Protein AF-A0A7S3FWK4-F1 (afdb_monomer)

pLDDT: mean 79.36, std 15.6, range [48.91, 96.75]

Secondary structure (DSSP, 8-state):
--HHHHHHHHHHHHHHHHHH----GGGGS-GGGGGGS---SS--SSPP-PPP--PPPP--TT-----GGGTTPPP-HHHHHHHHHHHHHTT-HHHHHHHHHH---S-SS---S-SHHHHHHHHHHHHHHHHHHHHHHHHHHHH--HHHHHHT--

Sequence (154 aa):
MQAINTSKKQIVQVGVRTFSSQNTLLGSINPERNHQLRVMSTPTWPVPYYQRQFKHPVNSGDIYKGNLEHIAEPCTDLNAIVAKENLREQGLGYVVEAVENHADTKTFCTSFADSSMFTSAYTEDLLDCLSVAFEQNRRVMSQFDLADVLKTSH

Nearest PDB structures (foldseek):
  6ynz-assembly1_S  TM=7.161E-01  e=5.013E-06  Tetrahymena thermophila
  6ynx-assembly1_s  TM=6.620E-01  e=3.392E-04  Tetrahymena thermophila

Foldseek 3Di:
DPPVVVVVVVVVVVVVVVVVPPPDPVVVPDPVVLQVVDDDPDPDPPDDSHDDDDDDDDPCPPDCPDDPVCPPDDDDVVNLVVVQVVCVVVVNNVVVVCCVPPNPDPDSSDDDPDCPVVVVVVVVVVVVVVVVVVVVVVVVCVVDDPVVVVVVPD

Solvent-accessible surface area (backbone atoms only — not comparable to full-atom values): 10134 Å² total; per-residue (Å²): 134,70,72,67,63,55,54,55,53,51,53,53,55,49,52,59,50,55,72,75,56,74,74,49,87,78,55,77,74,47,75,75,57,50,60,74,68,52,81,75,96,62,102,61,82,86,68,78,51,80,66,84,86,74,78,80,81,74,88,56,86,84,61,87,80,76,70,78,81,67,65,88,59,77,94,47,68,67,56,47,54,52,49,51,54,53,35,41,74,72,68,46,40,66,57,53,52,46,49,73,75,69,49,97,64,96,58,80,77,73,81,80,92,70,61,61,72,59,51,51,55,53,52,53,58,52,56,64,58,60,51,54,62,55,52,51,52,53,50,50,60,71,74,50,58,69,73,65,64,63,68,73,76,118

Structure (mmCIF, N/CA/C/O backbone):
data_AF-A0A7S3FWK4-F1
#
_entry.id   AF-A0A7S3FWK4-F1
#
loop_
_atom_site.group_PDB
_atom_site.id
_atom_site.type_symbol
_atom_site.label_atom_id
_atom_site.label_alt_id
_atom_site.label_comp_id
_atom_site.label_asym_id
_atom_site.label_entity_id
_atom_site.label_seq_id
_atom_site.pdbx_PDB_ins_code
_atom_site.Cartn_x
_atom_site.Cartn_y
_atom_site.Cartn_z
_atom_site.occupancy
_atom_site.B_iso_or_equiv
_atom_site.auth_seq_id
_atom_site.auth_comp_id
_atom_site.auth_asym_id
_atom_site.auth_atom_id
_atom_site.pdbx_PDB_model_num
ATOM 1 N N . MET A 1 1 ? 2.147 -54.983 -40.171 1.00 49.56 1 MET A N 1
ATOM 2 C CA . MET A 1 1 ? 1.450 -53.837 -40.812 1.00 49.56 1 MET A CA 1
ATOM 3 C C . MET A 1 1 ? 1.625 -52.479 -40.103 1.00 49.56 1 MET A C 1
ATOM 5 O O . MET A 1 1 ? 1.077 -51.505 -40.596 1.00 49.56 1 MET A O 1
ATOM 9 N N . GLN A 1 2 ? 2.407 -52.340 -39.018 1.00 49.19 2 GLN A N 1
ATOM 10 C CA . GLN A 1 2 ? 2.585 -51.039 -38.332 1.00 49.19 2 GLN A CA 1
ATOM 11 C C . GLN A 1 2 ? 3.795 -50.200 -38.804 1.00 49.19 2 GLN A C 1
ATOM 13 O O . GLN A 1 2 ? 3.745 -48.981 -38.699 1.00 49.19 2 GLN A O 1
ATOM 18 N N . ALA A 1 3 ? 4.839 -50.795 -39.397 1.00 50.34 3 ALA A N 1
ATOM 19 C CA . ALA A 1 3 ? 6.062 -50.066 -39.780 1.00 50.34 3 ALA A CA 1
ATOM 20 C C . ALA A 1 3 ? 5.910 -49.133 -41.006 1.00 50.34 3 ALA A C 1
ATOM 22 O O . ALA A 1 3 ? 6.603 -48.124 -41.119 1.00 50.34 3 ALA A O 1
ATOM 23 N N . ILE A 1 4 ? 4.975 -49.432 -41.915 1.00 52.12 4 ILE A N 1
ATOM 24 C CA . ILE A 1 4 ? 4.776 -48.665 -43.161 1.00 52.12 4 ILE A CA 1
ATOM 25 C C . ILE A 1 4 ? 4.111 -47.303 -42.884 1.00 52.12 4 ILE A C 1
ATOM 27 O O . ILE A 1 4 ? 4.393 -46.316 -43.565 1.00 52.12 4 ILE A O 1
ATOM 31 N N . ASN A 1 5 ? 3.266 -47.217 -41.852 1.00 54.19 5 ASN A N 1
ATOM 32 C CA . ASN A 1 5 ? 2.547 -45.985 -41.518 1.00 54.19 5 ASN A CA 1
ATOM 33 C C . ASN A 1 5 ? 3.433 -44.944 -40.810 1.00 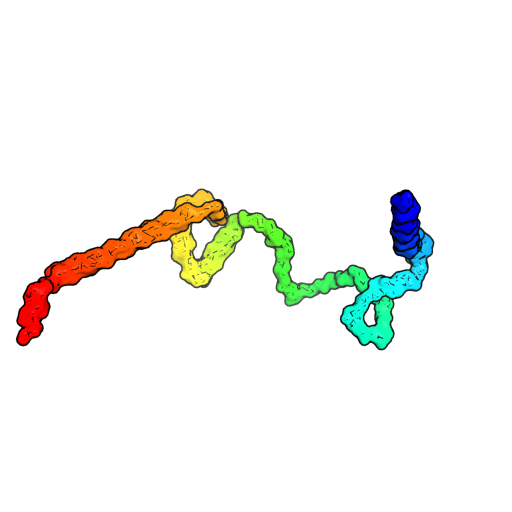54.19 5 ASN A C 1
ATOM 35 O O . ASN A 1 5 ? 3.185 -43.745 -40.940 1.00 54.19 5 ASN A O 1
ATOM 39 N N . THR A 1 6 ? 4.489 -45.369 -40.113 1.00 52.22 6 THR A N 1
ATOM 40 C CA . THR A 1 6 ? 5.432 -44.472 -39.421 1.00 52.22 6 THR A CA 1
ATOM 41 C C . THR A 1 6 ? 6.375 -43.767 -40.400 1.00 52.22 6 THR A C 1
ATOM 43 O O . THR A 1 6 ? 6.602 -42.564 -40.280 1.00 52.22 6 THR A O 1
ATOM 46 N N . SER A 1 7 ? 6.843 -44.480 -41.432 1.00 52.19 7 SER A N 1
ATOM 47 C CA . SER A 1 7 ? 7.713 -43.930 -42.485 1.00 52.19 7 SER A CA 1
ATOM 48 C C . SER A 1 7 ? 7.001 -42.864 -43.334 1.00 52.19 7 SER A C 1
ATOM 50 O O . SER A 1 7 ? 7.550 -41.788 -43.573 1.00 52.19 7 SER A O 1
ATOM 52 N N . LYS A 1 8 ? 5.729 -43.093 -43.697 1.00 54.69 8 LYS A N 1
ATOM 53 C CA . LYS A 1 8 ? 4.921 -42.105 -44.437 1.00 54.69 8 LYS A CA 1
ATOM 54 C C . LYS A 1 8 ? 4.698 -40.809 -43.648 1.00 54.69 8 LYS A C 1
ATOM 56 O O . LYS A 1 8 ? 4.755 -39.732 -44.234 1.00 54.69 8 LYS A O 1
ATOM 61 N N . LYS A 1 9 ? 4.497 -40.887 -42.325 1.00 56.06 9 LYS A N 1
ATOM 62 C CA . LYS A 1 9 ? 4.367 -39.694 -41.467 1.00 56.06 9 LYS A CA 1
ATOM 63 C C . LYS A 1 9 ? 5.668 -38.889 -41.385 1.00 56.06 9 LYS A C 1
ATOM 65 O O . LYS A 1 9 ? 5.611 -37.667 -41.480 1.00 56.06 9 LYS A O 1
ATOM 70 N N . GLN A 1 10 ? 6.825 -39.545 -41.273 1.00 55.25 10 GLN A N 1
ATOM 71 C CA . GLN A 1 10 ? 8.122 -38.855 -41.246 1.00 55.25 10 GLN A CA 1
ATOM 72 C C . GLN A 1 10 ? 8.447 -38.152 -42.569 1.00 55.25 10 GLN A C 1
ATOM 74 O O . GLN A 1 10 ? 8.878 -37.004 -42.544 1.00 55.25 10 GLN A O 1
ATOM 79 N N . ILE A 1 11 ? 8.189 -38.783 -43.718 1.00 58.22 11 ILE A N 1
ATOM 80 C CA . ILE A 1 11 ? 8.474 -38.188 -45.038 1.00 58.22 11 ILE A CA 1
ATOM 81 C C . ILE A 1 11 ? 7.630 -36.927 -45.276 1.00 58.22 11 ILE A C 1
ATOM 83 O O . ILE A 1 11 ? 8.154 -35.910 -45.730 1.00 58.22 11 ILE A O 1
ATOM 87 N N . VAL A 1 12 ? 6.344 -36.951 -44.907 1.00 57.81 12 VAL A N 1
ATOM 88 C CA . VAL A 1 12 ? 5.461 -35.777 -45.018 1.00 57.81 12 VAL A CA 1
ATOM 89 C C . VAL A 1 12 ? 5.903 -34.660 -44.067 1.00 57.81 12 VAL A C 1
ATOM 91 O O . VAL A 1 12 ? 5.960 -33.498 -44.460 1.00 57.81 12 VAL A O 1
ATOM 94 N N . GLN A 1 13 ? 6.277 -34.994 -42.831 1.00 55.19 13 GLN A N 1
ATOM 95 C CA . GLN A 1 13 ? 6.702 -34.002 -41.841 1.00 55.19 13 GLN A CA 1
ATOM 96 C C . GLN A 1 13 ? 8.061 -33.365 -42.187 1.00 55.19 13 GLN A C 1
ATOM 98 O O . GLN A 1 13 ? 8.269 -32.181 -41.921 1.00 55.19 13 GLN A O 1
ATOM 103 N N . VAL A 1 14 ? 8.965 -34.123 -42.814 1.00 54.56 14 VAL A N 1
ATOM 104 C CA . VAL A 1 14 ? 10.234 -33.615 -43.351 1.00 54.56 14 VAL A CA 1
ATOM 105 C C . VAL A 1 14 ? 9.975 -32.726 -44.570 1.00 54.56 14 VAL A C 1
ATOM 107 O O . VAL A 1 14 ? 10.451 -31.597 -44.576 1.00 54.56 14 VAL A O 1
ATOM 110 N N . GLY A 1 15 ? 9.139 -33.147 -45.527 1.00 52.19 15 GLY A N 1
ATOM 111 C CA . GLY A 1 15 ? 8.810 -32.352 -46.720 1.00 52.19 15 GLY A CA 1
ATOM 112 C C . GLY A 1 15 ? 8.140 -31.005 -46.416 1.00 52.19 15 GLY A C 1
ATOM 113 O O . GLY A 1 15 ? 8.492 -29.994 -47.022 1.00 52.19 15 GLY A O 1
ATOM 114 N N . VAL A 1 16 ? 7.242 -30.957 -45.423 1.00 52.97 16 VAL A N 1
ATOM 115 C CA . VAL A 1 16 ? 6.608 -29.704 -44.963 1.00 52.97 16 VAL A CA 1
ATOM 116 C C . VAL A 1 16 ? 7.632 -28.756 -44.326 1.00 52.97 16 VAL A C 1
ATOM 118 O O . VAL A 1 16 ? 7.575 -27.548 -44.550 1.00 52.97 16 VAL A O 1
ATOM 121 N N . ARG A 1 17 ? 8.616 -29.281 -43.581 1.00 50.16 17 ARG A N 1
ATOM 122 C CA . ARG A 1 17 ? 9.696 -28.459 -43.010 1.00 50.16 17 ARG A CA 1
ATOM 123 C C . ARG A 1 17 ? 10.663 -27.959 -44.084 1.00 50.16 17 ARG A C 1
ATOM 125 O O . ARG A 1 17 ? 11.047 -26.796 -44.024 1.00 50.16 17 ARG A O 1
ATOM 132 N N . THR A 1 18 ? 11.000 -28.775 -45.084 1.00 50.56 18 THR A N 1
ATOM 133 C CA . THR A 1 18 ? 11.915 -28.397 -46.178 1.00 50.56 18 THR A CA 1
ATOM 134 C C . THR A 1 18 ? 11.338 -27.311 -47.092 1.00 50.56 18 THR A C 1
ATOM 136 O O . THR A 1 18 ? 12.083 -26.449 -47.550 1.00 50.56 18 THR A O 1
ATOM 139 N N . PHE A 1 19 ? 10.017 -27.285 -47.311 1.00 54.16 19 PHE A N 1
ATOM 140 C CA . PHE A 1 19 ? 9.370 -26.217 -48.091 1.00 54.16 19 PHE A CA 1
ATOM 141 C C . PHE A 1 19 ? 9.425 -24.851 -47.385 1.00 54.16 19 PHE A C 1
ATOM 143 O O . PHE A 1 19 ? 9.523 -23.817 -48.038 1.00 54.16 19 PHE A O 1
ATOM 150 N N . SER A 1 20 ? 9.410 -24.844 -46.049 1.00 56.53 20 SER A N 1
ATOM 151 C CA . SER A 1 20 ? 9.506 -23.618 -45.242 1.00 56.53 20 SER A CA 1
ATOM 152 C C . SER A 1 20 ? 10.938 -23.111 -45.015 1.00 56.53 20 SER A C 1
ATOM 154 O O . SER A 1 20 ? 11.118 -21.992 -44.536 1.00 56.53 20 SER A O 1
ATOM 156 N N . SER A 1 21 ? 11.965 -23.913 -45.328 1.00 56.69 21 SER A N 1
ATOM 157 C CA . SER A 1 21 ? 13.346 -23.672 -44.885 1.00 56.69 21 SER A CA 1
ATOM 158 C C . SER A 1 21 ? 14.371 -23.439 -45.999 1.00 56.69 21 SER A C 1
ATOM 160 O O . SER A 1 21 ? 15.570 -23.464 -45.723 1.00 56.69 21 SER A O 1
ATOM 162 N N . GLN A 1 22 ? 13.955 -23.098 -47.226 1.00 56.06 22 GLN A N 1
ATOM 163 C CA . GLN A 1 22 ? 14.867 -22.580 -48.265 1.00 56.06 22 GLN A CA 1
ATOM 164 C C . GLN A 1 22 ? 15.358 -21.140 -47.975 1.00 56.06 22 GLN A C 1
ATOM 166 O O . GLN A 1 22 ? 15.394 -20.279 -48.848 1.00 56.06 22 GLN A O 1
ATOM 171 N N . ASN A 1 23 ? 15.772 -20.858 -46.739 1.00 54.6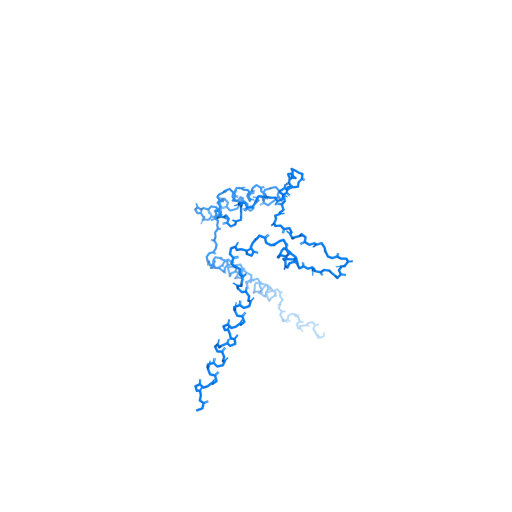6 23 ASN A N 1
ATOM 172 C CA . ASN A 1 23 ? 16.463 -19.625 -46.364 1.00 54.66 23 ASN A CA 1
ATOM 173 C C . ASN A 1 23 ? 17.981 -19.851 -46.395 1.00 54.66 23 ASN A C 1
ATOM 175 O O . ASN A 1 23 ? 18.665 -19.714 -45.385 1.00 54.66 23 ASN A O 1
ATOM 179 N N . THR A 1 24 ? 18.526 -20.222 -47.554 1.00 56.09 24 THR A N 1
ATOM 180 C CA . THR A 1 24 ? 19.975 -20.141 -47.797 1.00 56.09 24 THR A CA 1
ATOM 181 C C . THR A 1 24 ? 20.414 -18.679 -47.924 1.00 56.09 24 THR A C 1
ATOM 183 O O . THR A 1 24 ? 19.626 -17.831 -48.337 1.00 56.09 24 THR A O 1
ATOM 186 N N . LEU A 1 25 ? 21.686 -18.386 -47.624 1.00 50.25 25 LEU A N 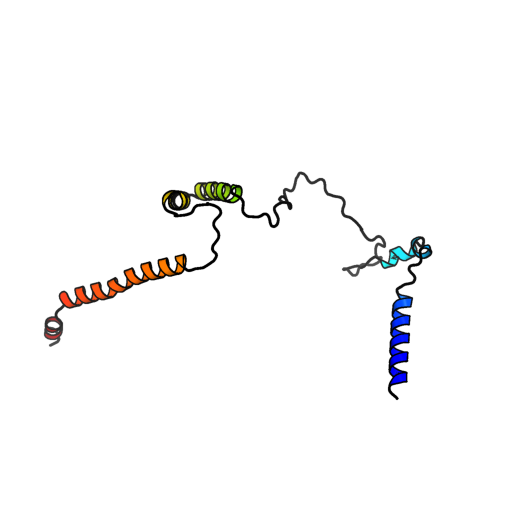1
ATOM 187 C CA . LEU A 1 25 ? 22.307 -17.048 -47.663 1.00 50.25 25 LEU A CA 1
ATOM 188 C C . LEU A 1 25 ? 22.113 -16.292 -49.003 1.00 50.25 25 LEU A C 1
ATOM 190 O O . LEU A 1 25 ? 22.165 -15.073 -49.034 1.00 50.25 25 LEU A O 1
ATOM 194 N N . LEU A 1 26 ? 21.850 -17.004 -50.107 1.00 49.34 26 LEU A N 1
ATOM 195 C CA . LEU A 1 26 ? 21.526 -16.438 -51.428 1.00 49.34 26 LEU A CA 1
ATOM 196 C C . LEU A 1 26 ? 20.080 -15.911 -51.552 1.00 49.34 26 LEU A C 1
ATOM 198 O O . LEU A 1 26 ? 19.798 -15.080 -52.410 1.00 49.34 26 LEU A O 1
ATOM 202 N N . GLY A 1 27 ? 19.159 -16.353 -50.691 1.00 52.12 27 GLY A N 1
ATOM 203 C CA . GLY A 1 27 ? 17.752 -15.930 -50.676 1.00 52.12 27 GLY A CA 1
ATOM 204 C C . GLY A 1 27 ? 17.486 -14.632 -49.900 1.00 52.12 27 GLY A C 1
ATOM 205 O O . GLY A 1 27 ? 16.359 -14.140 -49.903 1.00 52.12 27 GLY A O 1
ATOM 206 N N . SER A 1 28 ? 18.485 -14.066 -49.215 1.00 52.31 28 SER A N 1
ATOM 207 C CA . SER A 1 28 ? 18.396 -12.749 -48.555 1.00 52.31 28 SER A CA 1
ATOM 208 C C . SER A 1 28 ? 18.657 -11.571 -49.503 1.00 52.31 28 SER A C 1
ATOM 210 O O . SER A 1 28 ? 18.419 -10.432 -49.116 1.00 52.31 28 SER A O 1
ATOM 212 N N . ILE A 1 29 ? 19.109 -11.837 -50.735 1.00 59.28 29 ILE A N 1
ATOM 213 C CA . ILE A 1 29 ? 19.415 -10.822 -51.759 1.00 59.28 29 ILE A CA 1
ATOM 214 C C . ILE A 1 29 ? 18.211 -10.591 -52.700 1.00 59.28 29 ILE A C 1
ATOM 216 O O . ILE A 1 29 ? 18.197 -9.642 -53.478 1.00 59.28 29 ILE A O 1
ATOM 220 N N . ASN A 1 30 ? 17.165 -11.426 -52.622 1.00 63.09 30 ASN A N 1
ATOM 221 C CA . ASN A 1 30 ? 15.996 -11.320 -53.495 1.00 63.09 30 ASN A CA 1
ATOM 222 C C . ASN A 1 30 ? 14.981 -10.272 -52.973 1.00 63.09 30 ASN A C 1
ATOM 224 O O . ASN A 1 30 ? 14.382 -10.503 -51.915 1.00 63.09 30 ASN A O 1
ATOM 228 N N . PRO A 1 31 ? 14.724 -9.161 -53.697 1.00 61.88 31 PRO A N 1
ATOM 229 C CA . PRO A 1 31 ? 13.756 -8.138 -53.287 1.00 61.88 31 PRO A CA 1
ATOM 230 C C . PRO A 1 31 ? 12.317 -8.671 -53.169 1.00 61.88 31 PRO A C 1
ATOM 232 O O . PRO A 1 31 ? 11.556 -8.178 -52.336 1.00 61.88 31 PRO A O 1
ATOM 235 N N . GLU A 1 32 ? 11.969 -9.736 -53.902 1.00 61.50 32 GLU A N 1
ATOM 236 C CA . GLU A 1 32 ? 10.635 -10.361 -53.884 1.00 61.50 32 GLU A CA 1
ATOM 237 C C . GLU A 1 32 ? 10.292 -11.054 -52.557 1.00 61.50 32 GLU A C 1
ATOM 239 O O . GLU A 1 32 ? 9.127 -11.319 -52.259 1.00 61.50 32 GLU A O 1
ATOM 244 N N . ARG A 1 33 ? 11.286 -11.329 -51.705 1.00 62.38 33 ARG A N 1
ATOM 245 C CA . ARG A 1 33 ? 11.055 -11.948 -50.392 1.00 62.38 33 ARG A CA 1
ATOM 246 C C . ARG A 1 33 ? 10.443 -10.972 -49.384 1.00 62.38 33 ARG A C 1
ATOM 248 O O . ARG A 1 33 ? 9.704 -11.393 -48.496 1.00 62.38 33 ARG A O 1
ATOM 255 N N . ASN A 1 34 ? 10.684 -9.668 -49.542 1.00 65.94 34 ASN A N 1
ATOM 256 C CA . ASN A 1 34 ? 10.105 -8.648 -48.664 1.00 65.94 34 ASN A CA 1
ATOM 257 C C . ASN A 1 34 ? 8.584 -8.516 -48.848 1.00 65.94 34 ASN A C 1
ATOM 259 O O . ASN A 1 34 ? 7.895 -8.112 -47.912 1.00 65.94 34 ASN A O 1
ATOM 263 N N . HIS A 1 35 ? 8.047 -8.933 -50.001 1.00 71.12 35 HIS A N 1
ATOM 264 C CA . HIS A 1 35 ? 6.607 -8.951 -50.281 1.00 71.12 35 HIS A CA 1
ATOM 265 C C . HIS A 1 35 ? 5.827 -9.934 -49.390 1.00 71.12 35 HIS A C 1
ATOM 267 O O . HIS A 1 35 ? 4.627 -9.765 -49.197 1.00 71.12 35 HIS A O 1
ATOM 273 N N . GLN A 1 36 ? 6.500 -10.928 -48.798 1.00 77.06 36 GLN A N 1
ATOM 274 C CA . GLN A 1 36 ? 5.877 -11.951 -47.946 1.00 77.06 36 GLN A CA 1
ATOM 275 C C . GLN A 1 36 ? 5.835 -11.570 -46.457 1.00 77.06 36 GLN A C 1
ATOM 277 O O . GLN A 1 36 ? 5.240 -12.283 -45.654 1.00 77.06 36 GLN A O 1
ATOM 282 N N . LEU A 1 37 ? 6.471 -10.459 -46.064 1.00 80.06 37 LEU A N 1
ATOM 283 C CA . LEU A 1 37 ? 6.559 -10.039 -44.660 1.00 80.06 37 LEU A CA 1
ATOM 284 C C . LEU A 1 37 ? 5.320 -9.273 -44.181 1.00 80.06 37 LEU A C 1
ATOM 286 O O . LEU A 1 37 ? 5.105 -9.127 -42.977 1.00 80.06 37 LEU A O 1
ATOM 290 N N . ARG A 1 38 ? 4.528 -8.729 -45.110 1.00 84.44 38 ARG A N 1
ATOM 291 C CA . ARG A 1 38 ? 3.412 -7.841 -44.791 1.00 84.44 38 ARG A CA 1
ATOM 292 C C . ARG A 1 38 ? 2.138 -8.639 -44.524 1.00 84.44 38 ARG A C 1
ATOM 294 O O . ARG A 1 38 ? 1.629 -9.317 -45.408 1.00 84.44 38 ARG A O 1
ATOM 301 N N . VAL A 1 39 ? 1.568 -8.459 -43.334 1.00 87.44 39 VAL A N 1
ATOM 302 C CA . VAL A 1 39 ? 0.218 -8.930 -42.989 1.00 87.44 39 VAL A CA 1
ATOM 303 C C . VAL A 1 39 ? -0.665 -7.715 -42.715 1.00 87.44 39 VAL A C 1
ATOM 305 O O . VAL A 1 39 ? -0.299 -6.840 -41.928 1.00 87.44 39 VAL A O 1
ATOM 308 N N . MET A 1 40 ? -1.812 -7.642 -43.392 1.00 89.50 40 MET A N 1
ATOM 309 C CA . MET A 1 40 ? -2.776 -6.548 -43.248 1.00 89.50 40 MET A CA 1
ATOM 310 C C . MET A 1 40 ? -3.924 -6.964 -42.334 1.00 89.50 40 MET A C 1
ATOM 312 O O . MET A 1 40 ? -4.495 -8.037 -42.503 1.00 89.50 40 MET A O 1
ATOM 316 N N . SER A 1 41 ? -4.291 -6.092 -41.396 1.00 93.19 41 SER A N 1
ATOM 317 C CA . SER A 1 41 ? -5.496 -6.248 -40.573 1.00 93.19 41 SER A CA 1
ATOM 318 C C . SER A 1 41 ? -6.760 -5.692 -41.242 1.00 93.19 41 SER A C 1
ATOM 320 O O . SER A 1 41 ? -7.858 -5.934 -40.751 1.00 93.19 41 SER A O 1
ATOM 322 N N . THR A 1 42 ? -6.624 -4.949 -42.348 1.00 93.12 42 THR A N 1
ATOM 323 C CA . THR A 1 42 ? -7.733 -4.322 -43.084 1.00 93.12 42 THR A CA 1
ATOM 324 C C . THR A 1 42 ? -7.783 -4.804 -44.539 1.00 93.12 42 THR A C 1
ATOM 326 O O . THR A 1 42 ? -6.726 -5.003 -45.148 1.00 93.12 42 THR A O 1
ATOM 329 N N . PRO A 1 43 ? -8.982 -4.963 -45.134 1.00 91.06 43 PRO A N 1
ATOM 330 C CA . PRO A 1 43 ? -9.136 -5.419 -46.516 1.00 91.06 43 PRO A CA 1
ATOM 331 C C . PRO A 1 43 ? -8.911 -4.266 -47.513 1.00 91.06 43 PRO A C 1
ATOM 333 O O . PRO A 1 43 ? -9.839 -3.794 -48.163 1.00 91.06 43 PRO A O 1
ATOM 336 N N . THR A 1 44 ? -7.677 -3.772 -47.614 1.00 92.25 44 THR A N 1
ATOM 337 C CA . THR A 1 44 ? -7.297 -2.662 -48.507 1.00 92.25 44 THR A CA 1
ATOM 338 C C . THR A 1 44 ? -6.444 -3.174 -49.667 1.00 92.25 44 THR A C 1
ATOM 340 O O . THR A 1 44 ? -5.503 -3.932 -49.447 1.00 92.25 44 THR A O 1
ATOM 343 N N . TRP A 1 45 ? -6.743 -2.740 -50.895 1.00 88.69 45 TRP A N 1
ATOM 344 C CA . TRP A 1 45 ? -5.995 -3.085 -52.109 1.00 88.69 45 TRP A CA 1
ATOM 345 C C . TRP A 1 45 ? -5.736 -1.828 -52.960 1.00 88.69 45 TRP A C 1
ATOM 347 O O . TRP A 1 45 ? -6.666 -1.036 -53.122 1.00 88.69 45 TRP A O 1
ATOM 357 N N . PRO A 1 46 ? -4.529 -1.635 -53.530 1.00 90.50 46 PRO A N 1
ATOM 358 C CA . PRO A 1 46 ? -3.319 -2.454 -53.387 1.00 90.50 46 PRO A CA 1
ATOM 359 C C . PRO A 1 46 ? -2.668 -2.335 -52.000 1.00 90.50 46 PRO A C 1
ATOM 361 O O . PRO A 1 46 ? -2.833 -1.340 -51.294 1.00 90.50 46 PRO A O 1
ATOM 364 N N . VAL A 1 47 ? -1.921 -3.368 -51.601 1.00 86.38 47 VAL A N 1
ATOM 365 C CA . VAL A 1 47 ? -1.274 -3.436 -50.281 1.00 86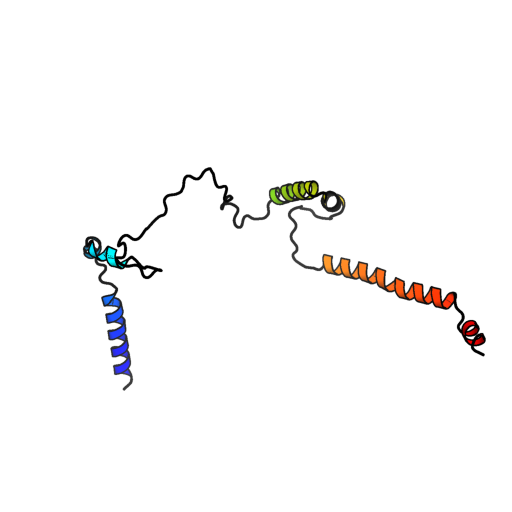.38 47 VAL A CA 1
ATOM 366 C C . VAL A 1 47 ? 0.129 -2.813 -50.333 1.00 86.38 47 VAL A C 1
ATOM 368 O O . VAL A 1 47 ? 0.931 -3.205 -51.181 1.00 86.38 47 VAL A O 1
ATOM 371 N N . PRO A 1 48 ? 0.482 -1.898 -49.410 1.00 88.25 48 PRO A N 1
ATOM 372 C CA . PRO A 1 48 ? 1.855 -1.421 -49.273 1.00 88.25 48 PRO A CA 1
ATOM 373 C C . PRO A 1 48 ? 2.804 -2.564 -48.896 1.00 88.25 48 PRO A C 1
ATOM 375 O O . PRO A 1 48 ? 2.592 -3.237 -47.890 1.00 88.25 48 PRO A O 1
ATOM 378 N N . TYR A 1 49 ? 3.868 -2.762 -49.674 1.00 85.12 49 TYR A N 1
ATOM 379 C CA . TYR A 1 49 ? 4.774 -3.903 -49.513 1.00 85.12 49 TYR A CA 1
ATOM 380 C C . TYR A 1 49 ? 5.766 -3.770 -48.345 1.00 85.12 49 TYR A C 1
ATOM 382 O O . TYR A 1 49 ? 6.257 -4.769 -47.823 1.00 85.12 49 TYR A O 1
ATOM 390 N N . TYR A 1 50 ? 6.082 -2.540 -47.926 1.00 86.75 50 TYR A N 1
ATOM 391 C CA . TYR A 1 50 ? 7.064 -2.286 -46.873 1.00 86.75 50 TYR A CA 1
ATOM 392 C C . TYR A 1 50 ? 6.498 -2.595 -45.476 1.00 86.75 50 TYR A C 1
ATOM 394 O O . TYR A 1 50 ? 5.521 -1.985 -45.033 1.00 86.75 50 TYR A O 1
ATOM 402 N N . GLN A 1 51 ? 7.155 -3.501 -44.745 1.00 86.31 51 GLN A N 1
ATOM 403 C CA . GLN A 1 51 ? 6.858 -3.806 -43.345 1.00 86.31 51 GLN A CA 1
ATOM 404 C C . GLN A 1 51 ? 7.737 -2.957 -42.412 1.00 86.31 51 GLN A C 1
ATOM 406 O O . GLN A 1 51 ? 8.965 -3.011 -42.476 1.00 86.31 51 GLN A O 1
ATOM 411 N N . ARG A 1 52 ? 7.113 -2.187 -41.508 1.00 85.06 52 ARG A N 1
ATOM 412 C CA . ARG A 1 52 ? 7.835 -1.365 -40.520 1.00 85.06 52 ARG A CA 1
ATOM 413 C C . ARG A 1 52 ? 8.544 -2.253 -39.494 1.00 85.06 52 ARG A C 1
ATOM 415 O O . ARG A 1 52 ? 7.895 -3.078 -38.858 1.00 85.06 52 ARG A O 1
ATOM 422 N N . GLN A 1 53 ? 9.846 -2.039 -39.316 1.00 87.00 53 GLN A N 1
ATOM 423 C CA . GLN A 1 53 ? 10.667 -2.758 -38.331 1.00 87.00 53 GLN A CA 1
ATOM 424 C C . GLN A 1 53 ? 10.718 -2.037 -36.982 1.00 87.00 53 GLN A C 1
ATOM 426 O O . GLN A 1 53 ? 10.528 -2.650 -35.938 1.00 87.00 53 GLN A O 1
ATOM 431 N N . PHE A 1 54 ? 10.935 -0.722 -37.011 1.00 86.81 54 PHE A N 1
ATOM 432 C CA . PHE A 1 54 ? 11.092 0.094 -35.815 1.00 86.81 54 PHE A CA 1
ATOM 433 C C . PHE A 1 54 ? 10.188 1.318 -35.867 1.00 86.81 54 PHE A C 1
ATOM 435 O O . PHE A 1 54 ? 9.779 1.794 -36.931 1.00 86.81 54 PHE A O 1
ATOM 442 N N . LYS A 1 55 ? 9.892 1.842 -34.684 1.00 83.31 55 LYS A N 1
ATOM 443 C CA . LYS A 1 55 ? 9.305 3.162 -34.510 1.00 83.31 55 LYS A CA 1
ATOM 444 C C . LYS A 1 55 ? 10.443 4.116 -34.166 1.00 83.31 55 LYS A C 1
ATOM 446 O O . LYS A 1 55 ? 11.191 3.840 -33.233 1.00 83.31 55 LYS A O 1
ATOM 451 N N . HIS A 1 56 ? 10.572 5.225 -34.891 1.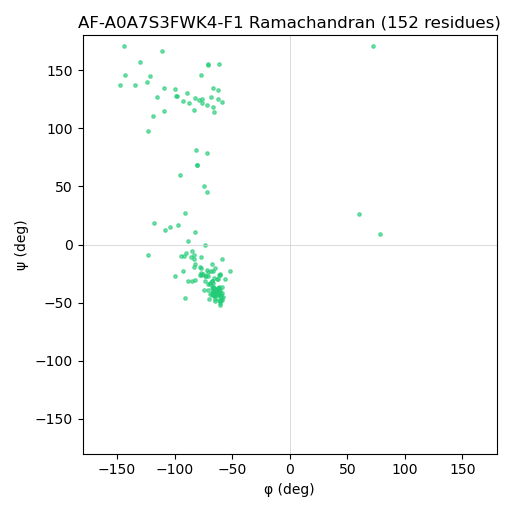00 78.69 56 HIS A N 1
ATOM 452 C CA . HIS A 1 56 ? 11.478 6.283 -34.452 1.00 78.69 56 HIS A CA 1
ATOM 453 C C . HIS A 1 56 ? 10.988 6.825 -33.105 1.00 78.69 56 HIS A C 1
ATOM 455 O O . HIS A 1 56 ? 9.780 7.068 -32.968 1.00 78.69 56 HIS A O 1
ATOM 461 N N . PRO A 1 57 ? 11.878 6.986 -32.110 1.00 73.88 57 PRO A N 1
ATOM 462 C CA . PRO A 1 57 ? 11.494 7.605 -30.857 1.00 73.88 57 PRO A CA 1
ATOM 463 C C . PRO A 1 57 ? 10.987 9.009 -31.176 1.00 73.88 57 PRO A C 1
ATOM 465 O O . PRO A 1 57 ? 11.664 9.803 -31.828 1.00 73.88 57 PRO A O 1
ATOM 468 N N . VAL A 1 58 ? 9.751 9.292 -30.774 1.00 69.19 58 VAL A N 1
ATOM 469 C CA . VAL A 1 58 ? 9.240 10.657 -30.827 1.00 69.19 58 VAL A CA 1
ATOM 470 C C . VAL A 1 58 ? 9.972 11.387 -29.712 1.00 69.19 58 VAL A C 1
ATOM 472 O O . VAL A 1 58 ? 9.868 10.980 -28.556 1.00 69.19 58 VAL A O 1
ATOM 475 N N . ASN A 1 59 ? 10.718 12.438 -30.052 1.00 65.38 59 ASN A N 1
ATOM 476 C CA . ASN A 1 59 ? 11.351 13.335 -29.085 1.00 65.38 59 ASN A CA 1
ATOM 477 C C . ASN A 1 59 ? 10.272 14.242 -28.460 1.00 65.38 59 ASN A C 1
ATOM 479 O O . ASN A 1 59 ? 10.330 15.465 -28.522 1.00 65.38 59 ASN A O 1
ATOM 483 N N . SER A 1 60 ? 9.187 13.630 -27.985 1.00 61.88 60 SER A N 1
ATOM 484 C CA . SER A 1 60 ? 8.029 14.314 -27.429 1.00 61.88 60 SER A CA 1
ATOM 485 C C . SER A 1 60 ? 8.353 14.679 -25.991 1.00 61.88 60 SER A C 1
ATOM 487 O O . SER A 1 60 ? 7.953 13.975 -25.068 1.00 61.88 60 SER A O 1
ATOM 489 N N . GLY A 1 61 ? 9.078 15.788 -25.829 1.00 61.47 61 GLY A N 1
ATOM 490 C CA . GLY A 1 61 ? 9.207 16.488 -24.550 1.00 61.47 61 GLY A CA 1
ATOM 491 C C . GLY A 1 61 ? 7.859 16.945 -23.970 1.00 61.47 61 GLY A C 1
ATOM 492 O O . GLY A 1 61 ? 7.797 17.266 -22.793 1.00 61.47 61 GLY A O 1
ATOM 493 N N . ASP A 1 62 ? 6.780 16.909 -24.764 1.00 57.91 62 ASP A N 1
ATOM 494 C CA . ASP A 1 62 ? 5.452 17.420 -24.394 1.00 57.91 62 ASP A CA 1
ATOM 495 C C . ASP A 1 62 ? 4.494 16.403 -23.754 1.00 57.91 62 ASP A C 1
ATOM 497 O O . ASP A 1 62 ? 3.433 16.793 -23.273 1.00 57.91 62 ASP A O 1
ATOM 501 N N . ILE A 1 63 ? 4.802 15.099 -23.735 1.00 68.06 63 ILE A N 1
ATOM 502 C CA . ILE A 1 63 ? 3.899 14.106 -23.124 1.00 68.06 63 ILE A CA 1
ATOM 503 C C . ILE A 1 63 ? 4.652 13.346 -22.041 1.00 68.06 63 ILE A C 1
ATOM 505 O O . ILE A 1 63 ? 5.350 12.371 -22.324 1.00 68.06 63 ILE A O 1
ATOM 509 N N . TYR A 1 64 ? 4.467 13.774 -20.793 1.00 69.31 64 TYR A N 1
ATOM 510 C CA . TYR A 1 64 ? 4.922 13.019 -19.632 1.00 69.31 64 TYR A CA 1
ATOM 511 C C . TYR A 1 64 ? 4.139 11.702 -19.544 1.00 69.31 64 TYR A C 1
ATOM 513 O O . TYR A 1 64 ? 2.925 11.697 -19.353 1.00 69.31 64 TYR A O 1
ATOM 521 N N . LYS A 1 65 ? 4.833 10.574 -19.718 1.00 74.50 65 LYS A N 1
ATOM 522 C CA . LYS A 1 65 ? 4.254 9.218 -19.638 1.00 74.50 65 LYS A CA 1
ATOM 523 C C . LYS A 1 65 ? 4.684 8.458 -18.382 1.00 74.50 65 LYS A C 1
ATOM 525 O O . LYS A 1 65 ? 4.468 7.253 -18.302 1.00 74.50 65 LYS A O 1
ATOM 530 N N . GLY A 1 66 ? 5.289 9.158 -17.423 1.00 76.00 66 GLY A N 1
ATOM 531 C CA . GLY A 1 66 ? 5.988 8.532 -16.306 1.00 76.00 66 GLY A CA 1
ATOM 532 C C . GLY A 1 66 ? 7.310 7.887 -16.732 1.00 76.00 66 GLY A C 1
ATOM 533 O O . GLY A 1 66 ? 7.627 7.796 -17.922 1.00 76.00 66 GLY A O 1
ATOM 534 N N . ASN A 1 67 ? 8.090 7.459 -15.740 1.00 82.69 67 ASN A N 1
ATOM 535 C CA . ASN A 1 67 ? 9.322 6.705 -15.944 1.00 82.69 67 ASN A CA 1
ATOM 536 C C . ASN A 1 67 ? 9.049 5.202 -15.759 1.00 82.69 67 ASN A C 1
ATOM 538 O O . ASN A 1 67 ? 8.489 4.792 -14.744 1.00 82.69 67 ASN A O 1
ATOM 542 N N . LEU A 1 68 ? 9.443 4.388 -16.742 1.00 84.44 68 LEU A N 1
ATOM 543 C CA . LEU A 1 68 ? 9.274 2.930 -16.707 1.00 84.44 68 LEU A CA 1
ATOM 544 C C . LEU A 1 68 ? 10.300 2.237 -15.798 1.00 84.44 68 LEU A C 1
ATOM 546 O O . LEU A 1 68 ? 10.149 1.053 -15.513 1.00 84.44 68 LEU A O 1
ATOM 550 N N . GLU A 1 69 ? 11.328 2.951 -15.340 1.00 88.06 69 GLU A N 1
ATOM 551 C CA . GLU A 1 69 ? 12.347 2.410 -14.432 1.00 88.06 69 GLU A CA 1
ATOM 552 C C . GLU A 1 69 ? 11.780 2.059 -13.049 1.00 88.06 69 GLU A C 1
ATOM 554 O O . GLU A 1 69 ? 12.309 1.175 -12.388 1.00 88.06 69 GLU A O 1
ATOM 559 N N . HIS A 1 70 ? 10.659 2.667 -12.649 1.00 85.12 70 HIS A N 1
ATOM 560 C CA . HIS A 1 70 ? 10.001 2.395 -11.364 1.00 85.12 70 HIS A CA 1
ATOM 561 C C . HIS A 1 70 ? 9.091 1.154 -11.380 1.00 85.12 70 HIS A C 1
ATOM 563 O O . HIS A 1 70 ? 8.301 0.933 -10.460 1.00 85.12 70 HIS A O 1
ATOM 569 N N . ILE A 1 71 ? 9.141 0.332 -12.432 1.00 87.62 71 ILE A N 1
ATOM 570 C CA . ILE A 1 71 ? 8.353 -0.903 -12.492 1.00 87.62 71 ILE A CA 1
ATOM 571 C C . ILE A 1 71 ? 9.005 -1.968 -11.606 1.00 87.62 71 ILE A C 1
ATOM 573 O O . ILE A 1 71 ? 10.160 -2.329 -11.809 1.00 87.62 71 ILE A O 1
ATOM 577 N N . ALA A 1 72 ? 8.218 -2.524 -10.678 1.00 86.50 72 ALA A N 1
ATOM 578 C CA . ALA A 1 72 ? 8.634 -3.570 -9.737 1.00 86.50 72 ALA A CA 1
ATOM 579 C C . ALA A 1 72 ? 9.789 -3.162 -8.800 1.00 86.50 72 ALA A C 1
ATOM 581 O O . ALA A 1 72 ? 10.526 -4.018 -8.308 1.00 86.50 72 ALA A O 1
ATOM 582 N N . GLU A 1 73 ? 9.927 -1.863 -8.528 1.00 89.62 73 GLU A N 1
ATOM 583 C CA . GLU A 1 73 ? 10.856 -1.371 -7.516 1.00 89.62 73 GLU A CA 1
ATOM 584 C C . GLU A 1 73 ? 10.400 -1.824 -6.113 1.00 89.62 73 GLU A C 1
ATOM 586 O O . GLU A 1 73 ? 9.203 -1.757 -5.804 1.00 89.62 73 GLU A O 1
ATOM 591 N N . PRO A 1 74 ? 11.312 -2.323 -5.255 1.00 90.06 74 PRO A N 1
ATOM 592 C CA . PRO A 1 74 ? 10.967 -2.667 -3.880 1.00 90.06 74 PRO A CA 1
ATOM 593 C C . PRO A 1 74 ? 10.486 -1.436 -3.106 1.00 90.06 74 PRO A C 1
ATOM 595 O O . PRO A 1 74 ? 10.842 -0.301 -3.417 1.00 90.06 74 PRO A O 1
ATOM 598 N N . CYS A 1 75 ? 9.691 -1.657 -2.057 1.00 89.50 75 CYS A N 1
ATOM 599 C CA . CYS A 1 75 ? 9.267 -0.563 -1.193 1.00 89.50 75 CYS A CA 1
ATOM 600 C C . CYS A 1 75 ? 10.478 -0.001 -0.437 1.00 89.50 75 CYS A C 1
ATOM 602 O O . CYS A 1 75 ? 11.126 -0.725 0.320 1.00 89.50 75 CYS A O 1
ATOM 604 N N . THR A 1 76 ? 10.786 1.272 -0.673 1.00 91.69 76 THR A N 1
ATOM 605 C CA . THR A 1 76 ? 11.869 2.003 -0.010 1.00 91.69 76 THR A CA 1
ATOM 606 C C . THR A 1 76 ? 11.300 3.065 0.926 1.00 91.69 76 THR A C 1
ATOM 608 O O . THR A 1 76 ? 10.125 3.426 0.839 1.00 91.69 76 THR A O 1
ATOM 611 N N . ASP A 1 77 ? 12.143 3.624 1.794 1.00 92.56 77 ASP A N 1
ATOM 612 C CA . ASP A 1 77 ? 11.730 4.664 2.745 1.00 92.56 77 ASP A CA 1
ATOM 613 C C . ASP A 1 77 ? 11.189 5.927 2.055 1.00 92.56 77 ASP A C 1
ATOM 615 O O . ASP A 1 77 ? 10.343 6.628 2.612 1.00 92.56 77 ASP A O 1
ATOM 619 N N . LEU A 1 78 ? 11.610 6.191 0.811 1.00 92.44 78 LEU A N 1
ATOM 620 C CA . LEU A 1 78 ? 11.062 7.281 0.002 1.00 92.44 78 LEU A CA 1
ATOM 621 C C . LEU A 1 78 ? 9.554 7.122 -0.206 1.00 92.44 78 LEU A C 1
ATOM 623 O O . LEU A 1 78 ? 8.825 8.110 -0.153 1.00 92.44 78 LEU A O 1
ATOM 627 N N . ASN A 1 79 ? 9.067 5.890 -0.357 1.00 92.75 79 ASN A N 1
ATOM 628 C CA . ASN A 1 79 ? 7.643 5.621 -0.532 1.00 92.75 79 ASN A CA 1
ATOM 629 C C . ASN A 1 79 ? 6.860 5.970 0.739 1.00 92.75 79 ASN A C 1
ATOM 631 O O . ASN A 1 79 ? 5.784 6.559 0.651 1.00 92.75 79 ASN A O 1
ATOM 635 N N . ALA A 1 80 ? 7.413 5.660 1.916 1.00 93.00 80 ALA A N 1
ATOM 636 C CA . ALA A 1 80 ? 6.801 6.005 3.198 1.00 93.00 80 ALA A CA 1
ATOM 637 C C . ALA A 1 80 ? 6.775 7.527 3.425 1.00 93.00 80 ALA A C 1
ATOM 639 O O . ALA A 1 80 ? 5.760 8.073 3.856 1.00 93.00 80 ALA A O 1
ATOM 640 N N . ILE A 1 81 ? 7.859 8.228 3.073 1.00 94.56 81 ILE A N 1
ATOM 641 C CA . ILE A 1 81 ? 7.948 9.692 3.181 1.00 94.56 81 ILE A CA 1
ATOM 642 C C . ILE A 1 81 ? 6.943 10.372 2.243 1.00 94.56 81 ILE A C 1
ATOM 644 O O . ILE A 1 81 ? 6.202 11.255 2.669 1.00 94.56 81 ILE A O 1
ATOM 648 N N . VAL A 1 82 ? 6.869 9.940 0.982 1.00 95.06 82 VAL A N 1
ATOM 649 C CA . VAL A 1 82 ? 5.907 10.489 0.015 1.00 95.06 82 VAL A CA 1
ATOM 650 C C . VAL A 1 82 ? 4.470 10.205 0.456 1.00 95.06 82 VAL A C 1
ATOM 652 O O . VAL A 1 82 ? 3.619 11.089 0.387 1.00 95.06 82 VAL A O 1
ATOM 655 N N . ALA A 1 83 ? 4.189 9.003 0.968 1.00 94.12 83 ALA A N 1
ATOM 656 C CA . ALA A 1 83 ? 2.871 8.670 1.501 1.00 94.12 83 ALA A CA 1
ATOM 657 C C . ALA A 1 83 ? 2.484 9.572 2.684 1.00 94.12 83 ALA A C 1
ATOM 659 O O . ALA A 1 83 ? 1.353 10.051 2.743 1.00 94.12 83 ALA A O 1
ATOM 660 N N . LYS A 1 84 ? 3.425 9.855 3.590 1.00 94.38 84 LYS A N 1
ATOM 661 C CA . LYS A 1 84 ? 3.225 10.759 4.726 1.00 94.38 84 LYS A CA 1
ATOM 662 C C . LYS A 1 84 ? 2.832 12.169 4.285 1.00 94.38 84 LYS A C 1
ATOM 664 O O . LYS A 1 84 ? 1.871 12.722 4.818 1.00 94.38 84 LYS A O 1
ATOM 669 N N . GLU A 1 85 ? 3.549 12.740 3.321 1.00 95.88 85 GLU A N 1
ATOM 670 C CA . GLU A 1 85 ? 3.246 14.078 2.799 1.00 95.88 85 GLU A CA 1
ATOM 671 C C . GLU A 1 85 ? 1.881 14.108 2.096 1.00 95.88 85 GLU A C 1
ATOM 673 O O . GLU A 1 85 ? 1.051 14.965 2.401 1.00 95.88 85 GLU A O 1
ATOM 678 N N . ASN A 1 86 ? 1.577 13.102 1.271 1.00 96.75 86 ASN A N 1
ATOM 679 C CA . ASN A 1 86 ? 0.282 12.999 0.593 1.00 96.75 86 ASN A CA 1
ATOM 680 C C . ASN A 1 86 ? -0.893 12.870 1.579 1.00 96.75 86 ASN A C 1
ATOM 682 O O . ASN A 1 86 ? -1.937 13.491 1.390 1.00 96.75 86 ASN A O 1
ATOM 686 N N . LEU A 1 87 ? -0.746 12.07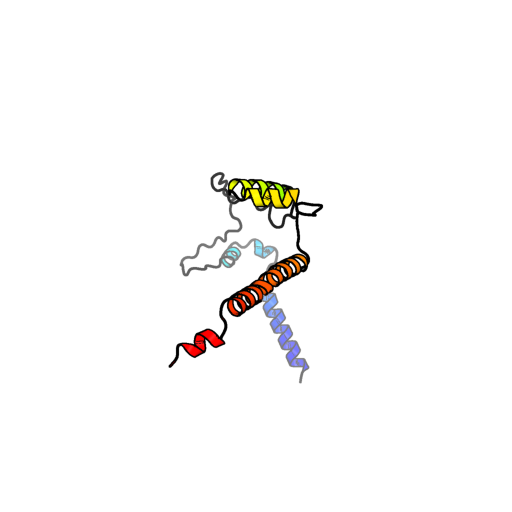5 2.645 1.00 95.50 87 LEU A N 1
ATOM 687 C CA . LEU A 1 87 ? -1.789 11.915 3.665 1.00 95.50 87 LEU A CA 1
ATOM 688 C C . LEU A 1 87 ? -2.019 13.208 4.453 1.00 95.50 87 LEU A C 1
ATOM 690 O O . LEU A 1 87 ? -3.158 13.530 4.791 1.00 95.50 87 LEU A O 1
ATOM 694 N N . ARG A 1 88 ? -0.956 13.971 4.721 1.00 94.12 88 ARG A N 1
ATOM 695 C CA . ARG A 1 88 ? -1.059 15.289 5.362 1.00 94.12 88 ARG A CA 1
ATOM 696 C C . ARG A 1 88 ? -1.780 16.289 4.470 1.00 94.12 88 ARG A C 1
ATOM 698 O O . ARG A 1 88 ? -2.668 16.984 4.955 1.00 94.12 88 ARG A O 1
ATOM 705 N N . GLU A 1 89 ? -1.452 16.316 3.181 1.00 96.56 89 GLU A N 1
ATOM 706 C CA . GLU A 1 89 ? -2.112 17.185 2.203 1.00 96.56 89 GLU A CA 1
ATOM 707 C C . GLU A 1 89 ? -3.610 16.866 2.066 1.00 96.56 89 GLU A C 1
ATOM 709 O O . GLU A 1 89 ? -4.437 17.771 1.990 1.00 96.56 89 GLU A O 1
ATOM 714 N N . GLN A 1 90 ? -3.984 15.585 2.137 1.00 95.69 90 GLN A N 1
ATOM 715 C CA . GLN A 1 90 ? -5.382 15.134 2.106 1.00 95.69 90 GLN A CA 1
ATOM 716 C C . GLN A 1 90 ? -6.161 15.408 3.406 1.00 95.69 90 GLN A C 1
ATOM 718 O O . GLN A 1 90 ? -7.339 15.065 3.498 1.00 95.69 90 GLN A O 1
ATOM 723 N N . GLY A 1 91 ? -5.530 15.996 4.427 1.00 94.31 91 GLY A 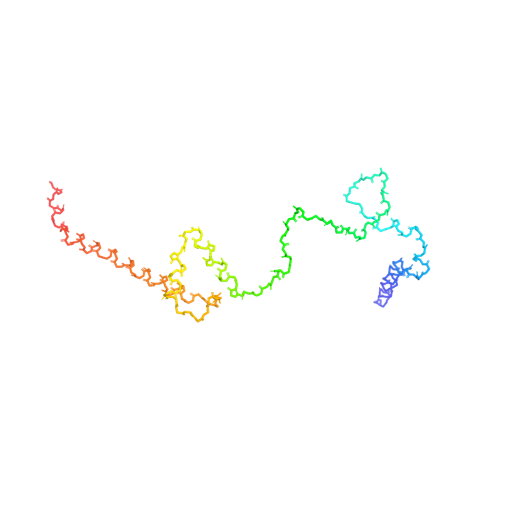N 1
ATOM 724 C CA . GLY A 1 91 ? -6.153 16.240 5.732 1.00 94.31 91 GLY A CA 1
ATOM 725 C C . GLY A 1 91 ? -6.231 15.002 6.636 1.00 94.31 91 GLY A C 1
ATOM 726 O O . GLY A 1 91 ? -6.825 15.065 7.709 1.00 94.31 91 GLY A O 1
ATOM 727 N N . LEU A 1 92 ? -5.592 13.892 6.257 1.00 95.44 92 LEU A N 1
ATOM 728 C CA . LEU A 1 92 ? -5.495 12.649 7.036 1.00 95.44 92 LEU A CA 1
ATOM 729 C C . LEU A 1 92 ? -4.245 12.622 7.935 1.00 95.44 92 LEU A C 1
ATOM 731 O O . LEU A 1 92 ? -3.723 11.561 8.277 1.00 95.44 92 LEU A O 1
ATOM 735 N N . GLY A 1 93 ? -3.755 13.795 8.346 1.00 92.94 93 GLY A N 1
ATOM 736 C CA . GLY A 1 93 ? -2.546 13.929 9.165 1.00 92.94 93 GLY A CA 1
ATOM 737 C C . GLY A 1 93 ? -2.629 13.227 10.526 1.00 92.94 93 GLY A C 1
ATOM 738 O O . GLY A 1 93 ? -1.607 12.775 11.034 1.00 92.94 93 GLY A O 1
ATOM 739 N N . TYR A 1 94 ? -3.834 13.053 11.076 1.00 94.75 94 TYR A N 1
ATOM 740 C CA . TYR A 1 94 ? -4.049 12.320 12.329 1.00 94.75 94 TYR A CA 1
ATOM 741 C C . TYR A 1 94 ? -3.652 10.839 12.223 1.00 94.75 94 TYR A C 1
ATOM 743 O O . TYR A 1 94 ? -3.212 10.251 13.205 1.00 94.75 94 TYR A O 1
ATOM 751 N N . VAL A 1 95 ? -3.761 10.233 11.033 1.00 92.69 95 VAL A N 1
ATOM 752 C CA . VAL A 1 95 ? -3.311 8.851 10.797 1.00 92.69 95 VAL A CA 1
ATOM 753 C C . VAL A 1 95 ? -1.793 8.778 10.890 1.00 92.69 95 VAL A C 1
ATOM 755 O O . VAL A 1 95 ? -1.255 7.878 11.528 1.00 92.69 95 VAL A O 1
ATOM 758 N N . VAL A 1 96 ? -1.105 9.750 10.287 1.00 93.25 96 VAL A N 1
ATOM 759 C CA . VAL A 1 96 ? 0.357 9.853 10.351 1.00 93.25 96 VAL A CA 1
ATOM 760 C C . VAL A 1 96 ? 0.810 9.996 11.801 1.00 93.25 96 VAL A C 1
ATOM 762 O O . VAL A 1 96 ? 1.691 9.264 12.235 1.00 93.25 96 VAL A O 1
ATOM 765 N N . GLU A 1 97 ? 0.184 10.892 12.563 1.00 93.19 97 GLU A N 1
ATOM 766 C CA . GLU A 1 97 ? 0.515 11.100 13.975 1.00 93.19 97 GLU A CA 1
ATOM 767 C C . GLU A 1 97 ? 0.267 9.844 14.821 1.00 93.19 97 GLU A C 1
ATOM 769 O O . GLU A 1 97 ? 1.117 9.462 15.625 1.00 93.19 97 GLU A O 1
ATOM 774 N N . ALA A 1 98 ? -0.865 9.168 14.608 1.00 93.94 98 ALA A N 1
ATOM 775 C CA . ALA A 1 98 ? -1.187 7.940 15.323 1.00 93.94 98 ALA A CA 1
ATOM 776 C C . ALA A 1 98 ? -0.161 6.834 15.047 1.00 93.94 98 ALA A C 1
ATOM 778 O O . ALA A 1 98 ? 0.290 6.165 15.974 1.00 93.94 98 ALA A O 1
ATOM 779 N N . VAL A 1 99 ? 0.249 6.661 13.788 1.00 92.56 99 VAL A N 1
ATOM 780 C CA . VAL A 1 99 ? 1.255 5.656 13.423 1.00 92.56 99 VAL A CA 1
ATOM 781 C C . VAL A 1 99 ? 2.630 6.018 13.990 1.00 92.56 99 VAL A C 1
ATOM 783 O O . VAL A 1 99 ? 3.313 5.146 14.512 1.00 92.56 99 VAL A O 1
ATOM 786 N N . GLU A 1 100 ? 3.038 7.286 13.947 1.00 91.44 100 GLU A N 1
ATOM 787 C CA . GLU A 1 100 ? 4.363 7.708 14.427 1.00 91.44 100 GLU A CA 1
ATOM 788 C C . GLU A 1 100 ? 4.521 7.621 15.947 1.00 91.44 100 GLU A C 1
ATOM 790 O O . GLU A 1 100 ? 5.609 7.304 16.426 1.00 91.44 100 GLU A O 1
ATOM 795 N N . ASN A 1 101 ? 3.449 7.881 16.699 1.00 93.25 101 ASN A N 1
ATOM 796 C CA . ASN A 1 101 ? 3.507 7.949 18.159 1.00 93.25 101 ASN A CA 1
ATOM 797 C C . ASN A 1 101 ? 3.017 6.677 18.859 1.00 93.25 101 ASN A C 1
ATOM 799 O O . ASN A 1 101 ? 3.415 6.422 19.997 1.00 93.25 101 ASN A O 1
ATOM 803 N N . HIS A 1 102 ? 2.129 5.904 18.227 1.00 93.62 102 HIS A N 1
ATOM 804 C CA . HIS A 1 102 ? 1.435 4.791 18.883 1.00 93.62 102 HIS A CA 1
ATOM 805 C C . HIS A 1 102 ? 1.630 3.432 18.205 1.00 93.62 102 HIS A C 1
ATOM 807 O O . HIS A 1 102 ? 1.249 2.423 18.798 1.00 93.62 102 HIS A O 1
ATOM 813 N N . ALA A 1 103 ? 2.228 3.356 17.011 1.00 88.81 103 ALA A N 1
ATOM 814 C CA . ALA A 1 103 ? 2.535 2.061 16.409 1.00 88.81 103 ALA A CA 1
ATOM 815 C C . ALA A 1 103 ? 3.848 1.488 16.964 1.00 88.81 103 ALA A C 1
ATOM 817 O O . ALA A 1 103 ? 4.907 2.105 16.851 1.00 88.81 103 ALA A O 1
ATOM 818 N N . ASP A 1 104 ? 3.802 0.261 17.483 1.00 88.31 104 ASP A N 1
ATOM 819 C CA . ASP A 1 104 ? 4.996 -0.484 17.903 1.00 88.31 104 ASP A CA 1
ATOM 820 C C . ASP A 1 104 ? 5.682 -1.132 16.687 1.00 88.31 104 ASP A C 1
ATOM 822 O O . ASP A 1 104 ? 5.643 -2.343 16.466 1.00 88.31 104 ASP A O 1
ATOM 826 N N . THR A 1 105 ? 6.256 -0.295 15.820 1.00 86.12 105 THR A N 1
ATOM 827 C CA . THR A 1 105 ? 6.976 -0.741 14.620 1.00 86.12 105 THR A CA 1
ATOM 828 C C . THR A 1 105 ? 8.398 -0.195 14.600 1.00 86.12 105 THR A C 1
ATOM 830 O O . THR A 1 105 ? 8.654 0.956 14.935 1.00 86.12 105 THR A O 1
ATOM 833 N N . LYS A 1 106 ? 9.355 -1.030 14.177 1.00 87.50 106 LYS A N 1
ATOM 834 C CA . LYS A 1 106 ? 10.766 -0.624 14.026 1.00 87.50 106 LYS A CA 1
ATOM 835 C C . LYS A 1 106 ? 11.045 0.089 12.701 1.00 87.50 106 LYS A C 1
ATOM 837 O O . LYS A 1 106 ? 12.101 0.696 12.542 1.00 87.50 106 LYS A O 1
ATOM 842 N N . THR A 1 107 ? 10.146 -0.040 11.726 1.00 89.44 107 THR A N 1
ATOM 843 C CA . THR A 1 107 ? 10.334 0.441 10.353 1.00 89.44 107 THR A CA 1
ATOM 844 C C . THR A 1 107 ? 8.996 0.884 9.769 1.00 89.44 107 THR A C 1
ATOM 846 O O . THR A 1 107 ? 8.000 0.180 9.917 1.00 89.44 107 THR A O 1
ATOM 849 N N . PHE A 1 108 ? 8.988 2.026 9.074 1.00 90.38 108 PHE A N 1
ATOM 850 C CA . PHE A 1 108 ? 7.785 2.599 8.453 1.00 90.38 108 PHE A CA 1
ATOM 851 C C . PHE A 1 108 ? 7.383 1.923 7.133 1.00 90.38 108 PHE A C 1
ATOM 853 O O . PHE A 1 108 ? 6.225 2.005 6.723 1.00 90.38 108 PHE A O 1
ATOM 860 N N . CYS A 1 109 ? 8.307 1.214 6.482 1.00 89.81 109 CYS A N 1
ATOM 861 C CA . CYS A 1 109 ? 8.013 0.308 5.371 1.00 89.81 109 CYS A CA 1
ATOM 862 C C . CYS A 1 109 ? 7.298 -0.948 5.896 1.00 89.81 109 CYS A C 1
ATOM 864 O O . CYS A 1 109 ? 7.907 -1.997 6.108 1.00 89.81 109 CYS A O 1
ATOM 866 N N . THR A 1 110 ? 6.001 -0.814 6.164 1.00 88.00 110 THR A N 1
ATOM 867 C CA . THR A 1 110 ? 5.183 -1.877 6.749 1.00 88.00 110 THR A CA 1
ATOM 868 C C . THR A 1 110 ? 4.807 -2.940 5.717 1.00 88.00 110 THR A C 1
ATOM 870 O O . THR A 1 110 ? 4.597 -2.666 4.535 1.00 88.00 110 THR A O 1
ATOM 873 N N . SER A 1 111 ? 4.727 -4.188 6.175 1.00 88.94 111 SER A N 1
ATOM 874 C CA . SER A 1 111 ? 4.184 -5.313 5.416 1.00 88.94 111 SER A CA 1
ATOM 875 C C . SER A 1 111 ? 3.430 -6.231 6.371 1.00 88.94 111 SER A C 1
ATOM 877 O O . SER A 1 111 ? 3.812 -6.365 7.534 1.00 88.94 111 SER A O 1
ATOM 879 N N . PHE A 1 112 ? 2.350 -6.844 5.893 1.00 88.50 112 PHE A N 1
ATOM 880 C CA . PHE A 1 112 ? 1.520 -7.734 6.698 1.00 88.50 112 PHE A CA 1
ATOM 881 C C . PHE A 1 112 ? 1.720 -9.167 6.216 1.00 88.50 112 PHE A C 1
ATOM 883 O O . PHE A 1 112 ? 1.398 -9.490 5.072 1.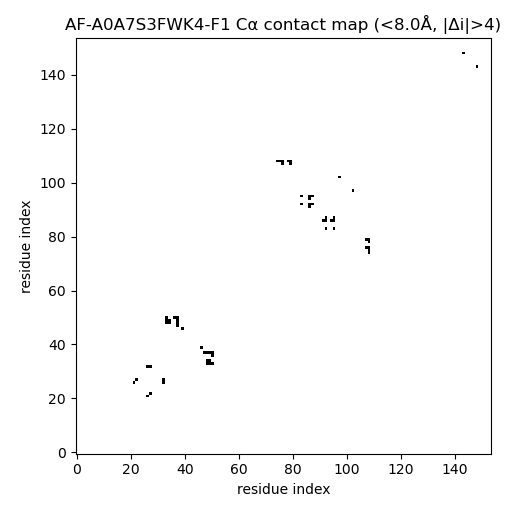00 88.50 112 PHE A O 1
ATOM 890 N N . ALA A 1 113 ? 2.289 -10.011 7.076 1.00 90.38 113 ALA A N 1
ATOM 891 C CA . ALA A 1 113 ? 2.475 -11.432 6.792 1.00 90.38 113 ALA A CA 1
ATOM 892 C C . ALA A 1 113 ? 1.220 -12.251 7.130 1.00 90.38 113 ALA A C 1
ATOM 894 O O . ALA A 1 113 ? 0.938 -13.256 6.480 1.00 90.38 113 ALA A O 1
ATOM 895 N N . ASP A 1 114 ? 0.468 -11.816 8.139 1.00 93.31 114 ASP A N 1
ATOM 896 C CA . ASP A 1 114 ? -0.712 -12.488 8.658 1.00 93.31 114 ASP A CA 1
ATOM 897 C C . ASP A 1 114 ? -1.786 -11.481 9.102 1.00 93.31 114 ASP A C 1
ATOM 899 O O . ASP A 1 114 ? -1.579 -10.267 9.131 1.00 93.31 114 ASP A O 1
ATOM 903 N N . SER A 1 115 ? -2.976 -11.999 9.413 1.00 93.38 115 SER A N 1
ATOM 904 C CA . SER A 1 115 ? -4.136 -1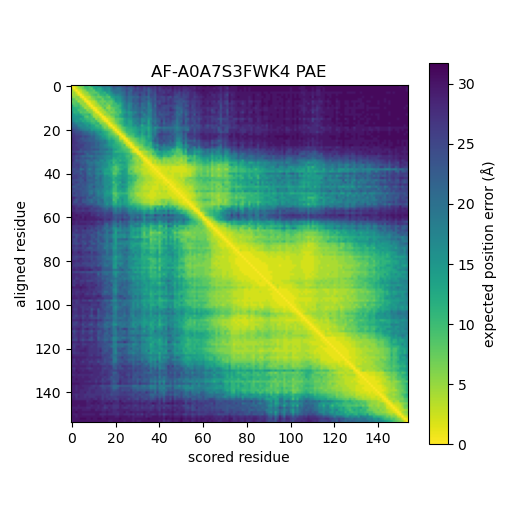1.197 9.812 1.00 93.38 115 SER A CA 1
ATOM 905 C C . SER A 1 115 ? -4.429 -11.246 11.312 1.00 93.38 115 SER A C 1
ATOM 907 O O . SER A 1 115 ? -5.532 -10.889 11.734 1.00 93.38 115 SER A O 1
ATOM 909 N N . SER A 1 116 ? -3.482 -11.723 12.122 1.00 93.56 116 SER A N 1
ATOM 910 C CA . SER A 1 116 ? -3.672 -11.948 13.558 1.00 93.56 116 SER A CA 1
ATOM 911 C C . SER A 1 116 ? -4.019 -10.653 14.296 1.00 93.56 116 SER A C 1
ATOM 913 O O . SER A 1 116 ? -5.051 -10.608 14.960 1.00 93.56 116 SER A O 1
ATOM 915 N N . MET A 1 117 ? -3.240 -9.584 14.086 1.00 88.38 117 MET A N 1
ATOM 916 C CA . MET A 1 117 ? -3.466 -8.273 14.716 1.00 88.38 117 MET A CA 1
ATOM 917 C C . MET A 1 117 ? -4.816 -7.650 14.344 1.00 88.38 117 MET A C 1
ATOM 919 O O . MET A 1 117 ? -5.466 -7.022 15.176 1.00 88.38 117 MET A O 1
ATOM 923 N N . PHE A 1 118 ? -5.262 -7.828 13.098 1.00 92.56 118 PHE A N 1
ATOM 924 C CA . PHE A 1 118 ? -6.574 -7.333 12.676 1.00 92.56 118 PHE A CA 1
ATOM 925 C C . PHE A 1 118 ? -7.692 -8.125 13.348 1.00 92.56 118 PHE A C 1
ATOM 927 O O . PHE A 1 118 ? -8.663 -7.554 13.831 1.00 92.56 118 PHE A O 1
ATOM 934 N N . THR A 1 119 ? -7.533 -9.449 13.412 1.00 95.62 119 THR A N 1
ATOM 935 C CA . THR A 1 119 ? -8.536 -10.335 14.006 1.00 95.62 119 THR A CA 1
ATOM 936 C C . THR A 1 119 ? -8.691 -10.059 15.496 1.00 95.62 119 THR A C 1
ATOM 938 O O . THR A 1 119 ? -9.822 -9.954 15.958 1.00 95.62 119 THR A O 1
ATOM 941 N N . SER A 1 120 ? -7.587 -9.882 16.233 1.00 93.94 120 SER A N 1
ATOM 942 C CA . SER A 1 120 ? -7.642 -9.552 17.661 1.00 93.94 120 SER A CA 1
ATOM 943 C C . SER A 1 120 ? -8.349 -8.219 17.904 1.00 93.94 120 SER A C 1
ATOM 945 O O . SER A 1 120 ? -9.291 -8.179 18.692 1.00 93.94 120 SER A O 1
ATOM 947 N N . ALA A 1 121 ? -7.984 -7.170 17.157 1.00 93.00 121 ALA A N 1
ATOM 948 C CA . ALA A 1 121 ? -8.615 -5.856 17.272 1.00 93.00 121 ALA A CA 1
ATOM 949 C C . ALA A 1 121 ? -10.128 -5.910 16.995 1.00 93.00 121 ALA A C 1
ATOM 951 O O . ALA A 1 121 ? -10.914 -5.328 17.738 1.00 93.00 121 ALA A O 1
ATOM 952 N N . TYR A 1 122 ? -10.558 -6.662 15.975 1.00 94.06 122 TYR A N 1
ATOM 953 C CA . TYR A 1 122 ? -11.986 -6.848 15.703 1.00 94.06 122 TYR A CA 1
ATOM 954 C C . TYR A 1 122 ? -12.702 -7.617 16.808 1.00 94.06 122 TYR A C 1
ATOM 956 O O . TYR A 1 122 ? -13.829 -7.279 17.159 1.00 94.06 122 TYR A O 1
ATOM 964 N N . THR A 1 123 ? -12.085 -8.669 17.348 1.00 94.44 123 THR A N 1
ATOM 965 C CA . THR A 1 123 ? -12.719 -9.441 18.420 1.00 94.44 123 THR A CA 1
ATOM 966 C C . THR A 1 123 ? -12.860 -8.637 19.705 1.00 94.44 123 THR A C 1
ATOM 968 O O . THR A 1 123 ? -13.880 -8.775 20.368 1.00 94.44 123 THR A O 1
ATOM 971 N N . GLU A 1 124 ? -11.891 -7.784 20.039 1.00 93.00 124 GLU A N 1
ATOM 972 C CA . GLU A 1 124 ? -11.956 -6.911 21.217 1.00 93.00 124 GLU A CA 1
ATOM 973 C C . GLU A 1 124 ? -13.091 -5.885 21.088 1.00 93.00 124 GLU A C 1
ATOM 975 O O . GLU A 1 124 ? -13.946 -5.810 21.968 1.00 93.00 124 GLU A O 1
ATOM 980 N N . ASP A 1 125 ? -13.186 -5.199 19.947 1.00 93.06 125 ASP A N 1
ATOM 981 C CA . ASP A 1 125 ? -14.251 -4.218 19.684 1.00 93.06 125 ASP A CA 1
ATOM 982 C C . ASP A 1 125 ? -15.658 -4.854 19.707 1.00 93.06 125 ASP A C 1
ATOM 984 O O . ASP A 1 125 ? -16.619 -4.318 20.271 1.00 93.06 125 ASP A O 1
ATOM 988 N N . LEU A 1 126 ? -15.791 -6.064 19.153 1.00 91.25 126 LEU A N 1
ATOM 989 C CA . LEU A 1 126 ? -17.057 -6.797 19.185 1.00 91.25 126 LEU A CA 1
ATOM 990 C C . LEU A 1 126 ? -17.445 -7.243 20.597 1.00 91.25 126 LEU A C 1
ATOM 992 O O . LEU A 1 126 ? -18.634 -7.231 20.924 1.00 91.25 126 LEU A O 1
ATOM 996 N N . LEU A 1 127 ? -16.478 -7.644 21.426 1.00 89.19 127 LEU A N 1
ATOM 997 C CA . LEU A 1 127 ? -16.734 -8.042 22.811 1.00 89.19 127 LEU A CA 1
ATOM 998 C C . LEU A 1 127 ? -17.276 -6.871 23.637 1.00 89.19 127 LEU A C 1
ATOM 1000 O O . LEU A 1 127 ? -18.218 -7.070 24.410 1.00 89.19 127 LEU A O 1
ATOM 1004 N N . ASP A 1 128 ? -16.766 -5.660 23.416 1.00 86.44 128 ASP A N 1
ATOM 1005 C CA . ASP A 1 128 ? -17.245 -4.455 24.099 1.00 86.44 128 ASP A CA 1
ATOM 1006 C C . ASP A 1 128 ? -18.728 -4.180 23.793 1.00 86.44 128 ASP A C 1
ATOM 1008 O O . ASP A 1 128 ? -19.517 -3.844 24.685 1.00 86.44 128 ASP A O 1
ATOM 1012 N N . CYS A 1 129 ? -19.158 -4.437 22.556 1.00 86.38 129 CYS A N 1
ATOM 1013 C CA . CYS A 1 129 ? -20.539 -4.228 22.125 1.00 86.38 129 CYS A CA 1
ATOM 1014 C C . CYS A 1 129 ? -21.546 -5.247 22.696 1.00 86.38 129 CYS A C 1
ATOM 1016 O O . CYS A 1 129 ? -22.745 -4.955 22.754 1.00 86.38 129 CYS A O 1
ATOM 1018 N N . LEU A 1 130 ? -21.108 -6.437 23.131 1.00 86.19 130 LEU A N 1
ATOM 1019 C CA . LEU A 1 130 ? -22.019 -7.491 23.611 1.00 86.19 130 LEU A CA 1
ATOM 1020 C C . LEU A 1 130 ? -22.733 -7.120 24.918 1.00 86.19 130 LEU A C 1
ATOM 1022 O O . LEU A 1 130 ? -23.874 -7.532 25.147 1.00 86.19 130 LEU A O 1
ATOM 1026 N N . SER A 1 131 ? -22.078 -6.340 25.776 1.00 84.31 131 SER A N 1
ATOM 1027 C CA . SER A 1 131 ? -22.608 -5.971 27.093 1.00 84.31 131 SER A CA 1
ATOM 1028 C C . SER A 1 131 ? -23.789 -4.993 27.010 1.00 84.31 131 SER A C 1
ATOM 1030 O O . SER A 1 131 ? -24.689 -5.033 27.852 1.00 84.31 131 SER A O 1
ATOM 1032 N N . VAL A 1 132 ? -23.856 -4.189 25.945 1.00 89.75 132 VAL A N 1
ATOM 1033 C CA . VAL A 1 132 ? -24.846 -3.115 25.768 1.00 89.75 132 VAL A CA 1
ATOM 1034 C C . VAL A 1 132 ? -26.281 -3.645 25.817 1.00 89.75 132 VAL A C 1
ATOM 1036 O O . VAL A 1 132 ? -27.130 -3.086 26.512 1.00 89.75 132 VAL A O 1
ATOM 1039 N N . ALA A 1 133 ? -26.568 -4.752 25.125 1.00 84.69 133 ALA A N 1
ATOM 1040 C CA . ALA A 1 133 ? -27.909 -5.340 25.110 1.00 84.69 133 ALA A CA 1
ATOM 1041 C C . ALA A 1 133 ? -28.329 -5.850 26.499 1.00 84.69 133 ALA A C 1
ATOM 1043 O O . ALA A 1 133 ? -29.470 -5.658 26.926 1.00 84.69 133 ALA A O 1
ATOM 1044 N N . PHE A 1 134 ? -27.397 -6.468 27.228 1.00 87.81 134 PHE A N 1
ATOM 1045 C CA . PHE A 1 134 ? -27.650 -6.964 28.578 1.00 87.81 134 PHE A CA 1
ATOM 1046 C C . PHE A 1 134 ? -27.908 -5.818 29.565 1.00 87.81 134 PHE A C 1
ATOM 1048 O O . PHE A 1 134 ? -28.852 -5.883 30.357 1.00 87.81 134 PHE A O 1
ATOM 1055 N N . GLU A 1 135 ? -27.126 -4.742 29.489 1.00 91.38 135 GLU A N 1
ATOM 1056 C CA . GLU A 1 135 ? -27.306 -3.567 30.341 1.00 91.38 135 GLU A CA 1
ATOM 1057 C C . GLU A 1 135 ? -28.648 -2.867 30.107 1.00 91.38 135 GLU A C 1
ATOM 1059 O O . GLU A 1 135 ? -29.326 -2.504 31.075 1.00 91.38 135 GLU A O 1
ATOM 1064 N N . GLN A 1 136 ? -29.080 -2.734 28.846 1.00 89.56 136 GLN A N 1
ATOM 1065 C CA . GLN A 1 136 ? -30.396 -2.169 28.535 1.00 89.56 136 GLN A CA 1
ATOM 1066 C C . GLN A 1 136 ? -31.532 -3.062 29.038 1.00 89.56 136 GLN A C 1
ATOM 1068 O O . GLN A 1 136 ? -32.469 -2.556 29.656 1.00 89.56 136 GLN A O 1
ATOM 1073 N N . ASN A 1 137 ? -31.431 -4.384 28.867 1.00 89.94 137 ASN A N 1
ATOM 1074 C CA . ASN A 1 137 ? -32.426 -5.319 29.399 1.00 89.94 137 ASN A CA 1
ATOM 1075 C C . ASN A 1 137 ? -32.535 -5.218 30.924 1.00 89.94 137 ASN A C 1
ATOM 1077 O O . ASN A 1 137 ? -33.640 -5.113 31.459 1.00 89.94 137 ASN A O 1
ATOM 1081 N N . ARG A 1 138 ? -31.398 -5.165 31.630 1.00 90.75 138 ARG A N 1
ATOM 1082 C CA . ARG A 1 138 ? -31.373 -4.975 33.086 1.00 90.75 138 ARG A CA 1
ATOM 1083 C C . ARG A 1 138 ? -32.042 -3.665 33.489 1.00 90.75 138 ARG A C 1
ATOM 1085 O O . ARG A 1 138 ? -32.825 -3.646 34.437 1.00 90.75 138 ARG A O 1
ATOM 1092 N N . ARG A 1 139 ? -31.760 -2.577 32.767 1.00 92.38 139 ARG A N 1
ATOM 1093 C CA . ARG A 1 139 ? -32.377 -1.270 33.011 1.00 92.38 139 ARG A CA 1
ATOM 1094 C C . ARG A 1 139 ? -33.894 -1.328 32.839 1.00 92.38 139 ARG A C 1
ATOM 1096 O O . ARG A 1 139 ? -34.602 -0.941 33.763 1.00 92.38 139 ARG A O 1
ATOM 1103 N N . VAL A 1 140 ? -34.394 -1.836 31.713 1.00 90.50 140 VAL A N 1
ATOM 1104 C CA . VAL A 1 140 ? -35.839 -1.922 31.430 1.00 90.50 140 VAL A CA 1
ATOM 1105 C C . VAL A 1 140 ? -36.551 -2.781 32.472 1.00 90.50 140 VAL A C 1
ATOM 1107 O O . VAL A 1 140 ? -37.528 -2.332 33.063 1.00 90.50 140 VAL A O 1
ATOM 1110 N N . MET A 1 141 ? -36.021 -3.970 32.765 1.00 86.75 141 MET A N 1
ATOM 1111 C CA . MET A 1 141 ? -36.596 -4.867 33.772 1.00 86.75 141 MET A CA 1
ATOM 1112 C C . MET A 1 141 ? -36.596 -4.267 35.182 1.00 86.75 141 MET A C 1
ATOM 1114 O O . MET A 1 141 ? -37.462 -4.593 35.982 1.00 86.75 141 MET A O 1
ATOM 1118 N N . SER A 1 142 ? -35.630 -3.401 35.504 1.00 88.50 142 SER A N 1
ATOM 1119 C CA . SER A 1 142 ? -35.599 -2.708 36.798 1.00 88.50 142 SER A CA 1
ATOM 1120 C C . SER A 1 142 ? -36.576 -1.532 36.888 1.00 88.50 142 SER A C 1
ATOM 1122 O O . SER A 1 142 ? -36.994 -1.172 37.983 1.00 88.50 142 SER A O 1
ATOM 1124 N N . GLN A 1 143 ? -36.920 -0.915 35.754 1.00 87.06 143 GLN A N 1
ATOM 1125 C CA . GLN A 1 143 ? -37.789 0.263 35.695 1.00 87.06 143 GLN A CA 1
ATOM 1126 C C . GLN A 1 143 ? -39.271 -0.088 35.588 1.00 87.06 143 GLN A C 1
ATOM 1128 O O . GLN A 1 143 ? -40.107 0.671 36.072 1.00 87.06 143 GLN A O 1
ATOM 1133 N N . PHE A 1 144 ? -39.595 -1.212 34.954 1.00 81.88 144 PHE A N 1
ATOM 1134 C CA . PHE A 1 144 ? -40.968 -1.632 34.720 1.00 81.88 144 PHE A CA 1
ATOM 1135 C C . PHE A 1 144 ? -41.224 -2.967 35.409 1.00 81.88 144 PHE A C 1
ATOM 1137 O O . PHE A 1 144 ? -40.713 -4.003 34.985 1.00 81.88 144 PHE A O 1
ATOM 1144 N N . ASP A 1 145 ? -42.046 -2.940 36.456 1.00 81.25 145 ASP A N 1
ATOM 1145 C CA . ASP A 1 145 ? -42.591 -4.157 37.044 1.00 81.25 145 ASP A CA 1
ATOM 1146 C C . ASP A 1 145 ? -43.753 -4.659 36.173 1.00 81.25 145 ASP A C 1
ATOM 1148 O O . ASP A 1 145 ? -44.725 -3.944 35.909 1.00 81.25 145 ASP A O 1
ATOM 1152 N N . LEU A 1 146 ? -43.664 -5.914 35.729 1.00 77.38 146 LEU A N 1
ATOM 1153 C CA . LEU A 1 146 ? -44.719 -6.596 34.976 1.00 77.38 146 LEU A CA 1
ATOM 1154 C C . LEU A 1 146 ? -46.050 -6.611 35.742 1.00 77.38 146 LEU A C 1
ATOM 1156 O O . LEU A 1 146 ? -47.114 -6.581 35.120 1.00 77.38 146 LEU A O 1
ATOM 1160 N N . ALA A 1 147 ? -46.006 -6.612 37.077 1.00 78.94 147 ALA A N 1
ATOM 1161 C CA . ALA A 1 147 ? -47.204 -6.582 37.906 1.00 78.94 147 ALA A CA 1
ATOM 1162 C C . ALA A 1 147 ? -47.996 -5.269 37.779 1.00 78.94 147 ALA A C 1
ATOM 1164 O O . ALA A 1 147 ? -49.216 -5.293 37.932 1.00 78.94 147 ALA A O 1
ATOM 1165 N N . ASP A 1 148 ? -47.351 -4.138 37.482 1.00 74.06 148 ASP A N 1
ATOM 1166 C CA . ASP A 1 148 ? -48.041 -2.853 37.310 1.00 74.06 148 ASP A CA 1
ATOM 1167 C C . ASP A 1 148 ? -48.647 -2.687 35.913 1.00 74.06 148 ASP A C 1
ATOM 1169 O O . ASP A 1 148 ? -49.714 -2.091 35.771 1.00 74.06 148 ASP A O 1
ATOM 1173 N N . VAL A 1 149 ? -48.040 -3.291 34.889 1.00 68.69 149 VAL A N 1
ATOM 1174 C CA . VAL A 1 149 ? -48.585 -3.297 33.520 1.00 68.69 149 VAL A CA 1
ATOM 1175 C C . VAL A 1 149 ? -49.823 -4.193 33.408 1.00 68.69 149 VAL A C 1
ATOM 1177 O O . VAL A 1 149 ? -50.753 -3.876 32.672 1.00 68.69 149 VAL A O 1
ATOM 1180 N N . LEU A 1 150 ? -49.882 -5.298 34.156 1.00 74.50 150 LEU A N 1
ATOM 1181 C CA . LEU A 1 150 ? -51.022 -6.222 34.102 1.00 74.50 150 LEU A CA 1
ATOM 1182 C C . LEU A 1 150 ? -52.272 -5.692 34.828 1.00 74.50 150 LEU A C 1
ATOM 1184 O O . LEU A 1 150 ? -53.389 -6.049 34.452 1.00 74.50 150 LEU A O 1
ATOM 1188 N N . LYS A 1 151 ? -52.119 -4.803 35.820 1.00 72.94 151 LYS A N 1
ATOM 1189 C CA . LYS A 1 151 ? -53.244 -4.229 36.588 1.00 72.94 151 LYS A CA 1
ATOM 1190 C C . LYS A 1 151 ? -54.104 -3.240 35.797 1.00 72.94 151 LYS A C 1
ATOM 1192 O O . LYS A 1 151 ? -55.256 -3.036 36.158 1.00 72.94 151 LYS A O 1
ATOM 1197 N N . THR A 1 152 ? -53.576 -2.622 34.743 1.00 61.28 152 THR A N 1
ATOM 1198 C CA . THR A 1 152 ? -54.287 -1.606 33.942 1.00 61.28 152 THR A CA 1
ATOM 1199 C C . THR A 1 152 ? -55.118 -2.193 32.794 1.00 61.28 152 THR A C 1
ATOM 1201 O O . THR A 1 152 ? -55.717 -1.440 32.034 1.00 61.28 152 THR A O 1
ATOM 1204 N N . SER A 1 153 ? -55.174 -3.526 32.666 1.00 54.41 153 SER A N 1
ATOM 1205 C CA . SER A 1 153 ? -55.827 -4.239 31.554 1.00 54.41 153 SER A CA 1
ATOM 1206 C C . SER A 1 153 ? -57.260 -4.736 31.829 1.00 54.41 153 SER A C 1
ATOM 1208 O O . SER A 1 153 ? -57.766 -5.569 31.075 1.00 54.41 153 SER A O 1
ATOM 1210 N N . HIS A 1 154 ? -57.924 -4.218 32.868 1.00 48.91 154 HIS A N 1
ATOM 1211 C CA . HIS A 1 154 ? -59.325 -4.513 33.198 1.00 48.91 154 HIS A CA 1
ATOM 1212 C C . HIS A 1 154 ? -60.242 -3.304 33.018 1.00 48.91 154 HIS A C 1
ATOM 1214 O O . HIS A 1 154 ? -59.854 -2.200 33.462 1.00 48.91 154 HIS A O 1
#

Radius of gyration: 38.73 Å; Cα contacts (8 Å, |Δi|>4): 32; chains: 1; bounding box: 82×71×92 Å

Organism: NCBI:txid1082188

Mean predicted aligned error: 16.0 Å